Protein AF-A0A1W9RRM9-F1 (afdb_monomer_lite)

Foldseek 3Di:
DEDADDDPPVRQVVVQVVVCVVCVVVVNDDDDDYYYPVVLVVCCPPPVDVSVVCVVPNDDDD

pLDDT: mean 93.11, std 3.99, range [68.31, 97.19]

Secondary structure (DSSP, 8-state):
-EESSPPPHHHHHHHHHHHHHHHHHTT-------EEHHHHHTTTT-TTSHHHHHHHHPPP--

Structure (mmCIF, N/CA/C/O backbone):
data_AF-A0A1W9RRM9-F1
#
_entry.id   AF-A0A1W9RRM9-F1
#
loop_
_atom_site.group_PDB
_atom_site.id
_atom_site.type_symbol
_atom_site.label_atom_id
_atom_site.label_alt_id
_atom_site.label_comp_id
_atom_site.label_asym_id
_atom_site.label_entity_id
_atom_site.label_seq_id
_atom_site.pdbx_PDB_ins_code
_atom_site.Cartn_x
_atom_site.Cartn_y
_atom_site.Cartn_z
_atom_site.occupancy
_atom_site.B_iso_or_equiv
_atom_site.auth_seq_id
_atom_site.auth_comp_id
_atom_site.auth_asym_id
_atom_site.auth_atom_id
_atom_site.pdbx_PDB_model_num
ATOM 1 N N . MET A 1 1 ? -1.439 -5.118 -1.355 1.00 89.31 1 MET A N 1
ATOM 2 C CA . MET A 1 1 ? -2.593 -4.865 -2.247 1.00 89.31 1 MET A CA 1
ATOM 3 C C . MET A 1 1 ? -2.087 -4.359 -3.583 1.00 89.31 1 MET A C 1
ATOM 5 O O . MET A 1 1 ? -1.310 -3.403 -3.605 1.00 89.31 1 MET A O 1
ATOM 9 N N . ILE A 1 2 ? -2.514 -5.005 -4.662 1.00 91.12 2 ILE A N 1
ATOM 10 C CA . ILE A 1 2 ? -2.170 -4.634 -6.036 1.00 91.12 2 ILE A CA 1
ATOM 11 C C . ILE A 1 2 ? -3.381 -3.935 -6.652 1.00 91.12 2 ILE A C 1
ATOM 13 O O . ILE A 1 2 ? -4.511 -4.346 -6.402 1.00 91.12 2 ILE A O 1
ATOM 17 N N . VAL A 1 3 ? -3.162 -2.849 -7.390 1.00 94.50 3 VAL A N 1
ATOM 18 C CA . VAL A 1 3 ? -4.228 -2.081 -8.053 1.00 94.50 3 VAL A CA 1
ATOM 19 C C . VAL A 1 3 ? -3.953 -1.928 -9.548 1.00 94.50 3 VAL A C 1
ATOM 21 O O . VAL A 1 3 ? -2.807 -2.011 -9.988 1.00 94.50 3 VAL A O 1
ATOM 24 N N . ASP A 1 4 ? -5.009 -1.676 -10.317 1.00 94.69 4 ASP A N 1
ATOM 25 C CA . ASP A 1 4 ? -4.989 -1.520 -11.778 1.00 94.69 4 ASP A CA 1
ATOM 26 C C . ASP A 1 4 ? -4.087 -0.372 -12.254 1.00 94.69 4 ASP A C 1
ATOM 28 O O . ASP A 1 4 ? -3.435 -0.473 -13.289 1.00 94.69 4 ASP A O 1
ATOM 32 N N . ARG A 1 5 ? -4.034 0.725 -11.493 1.00 93.56 5 ARG A N 1
ATOM 33 C CA . ARG A 1 5 ? -3.365 1.962 -11.907 1.00 93.56 5 ARG A CA 1
ATOM 34 C C . ARG A 1 5 ? -2.595 2.632 -10.783 1.00 93.56 5 ARG A C 1
ATOM 36 O O . ARG A 1 5 ? -2.855 2.420 -9.597 1.00 93.56 5 ARG A O 1
ATOM 43 N N . ASP A 1 6 ? -1.686 3.523 -11.155 1.00 93.81 6 ASP A N 1
ATOM 44 C CA . ASP A 1 6 ? -0.998 4.360 -10.182 1.00 93.81 6 ASP A CA 1
ATOM 45 C C . ASP A 1 6 ? -1.958 5.308 -9.461 1.00 93.81 6 ASP A C 1
ATOM 47 O O . ASP A 1 6 ? -2.753 6.038 -10.053 1.00 93.81 6 ASP A O 1
ATOM 51 N N . ILE A 1 7 ? -1.858 5.300 -8.133 1.00 94.50 7 ILE A N 1
ATOM 52 C CA . ILE A 1 7 ? -2.629 6.179 -7.260 1.00 94.50 7 ILE A CA 1
ATOM 53 C C . ILE A 1 7 ? -1.710 7.314 -6.795 1.00 94.50 7 ILE A C 1
ATOM 55 O O . ILE A 1 7 ? -0.648 7.023 -6.222 1.00 94.50 7 ILE A O 1
ATOM 59 N N . PRO A 1 8 ? -2.120 8.591 -6.946 1.00 95.81 8 PRO A N 1
ATOM 60 C CA . PRO A 1 8 ? -1.372 9.730 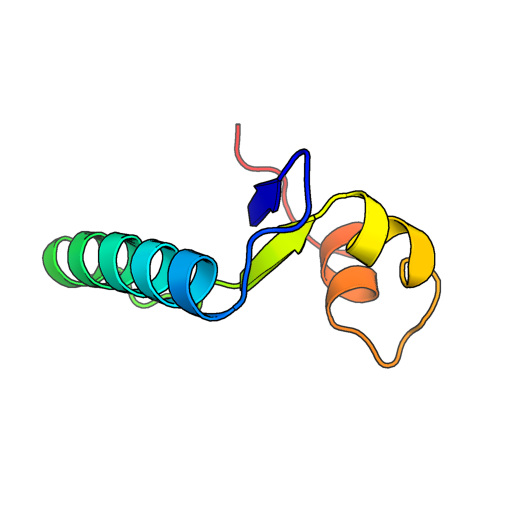-6.425 1.00 95.81 8 PRO A CA 1
ATOM 61 C C . PRO A 1 8 ? -1.044 9.561 -4.941 1.00 95.81 8 PRO A C 1
ATOM 63 O O . PRO A 1 8 ? -1.881 9.090 -4.166 1.00 95.81 8 PRO A O 1
ATOM 66 N N . PHE A 1 9 ? 0.153 9.986 -4.532 1.00 92.75 9 PHE A N 1
ATOM 67 C CA . PHE A 1 9 ? 0.688 9.764 -3.184 1.00 92.75 9 PHE A CA 1
ATOM 68 C C . PHE A 1 9 ? -0.309 10.125 -2.067 1.00 92.75 9 PHE A C 1
ATOM 70 O O . PHE A 1 9 ? -0.593 9.298 -1.200 1.00 92.75 9 PHE A O 1
ATOM 77 N N . ILE A 1 10 ? -0.918 11.314 -2.146 1.00 96.94 10 ILE A N 1
ATOM 78 C CA . ILE A 1 10 ? -1.900 11.798 -1.163 1.00 96.94 10 ILE A CA 1
ATOM 79 C C . ILE A 1 10 ? -3.133 10.888 -1.093 1.00 96.94 10 ILE A C 1
ATOM 81 O O . ILE A 1 10 ? -3.592 10.528 -0.008 1.00 96.94 10 ILE A O 1
ATOM 85 N N . ARG A 1 11 ? -3.673 10.477 -2.246 1.00 96.50 11 ARG A N 1
ATOM 86 C CA . ARG A 1 11 ? -4.861 9.614 -2.301 1.00 96.50 11 ARG A CA 1
ATOM 87 C C . ARG A 1 11 ? -4.545 8.209 -1.789 1.00 96.50 11 ARG A C 1
ATOM 89 O O . ARG A 1 11 ? -5.332 7.652 -1.029 1.00 96.50 11 ARG A O 1
ATOM 96 N N . ARG A 1 12 ? -3.370 7.674 -2.127 1.00 96.38 12 ARG A N 1
ATOM 97 C CA . ARG A 1 12 ? -2.880 6.386 -1.621 1.00 96.38 12 ARG A CA 1
ATOM 98 C C . ARG A 1 12 ? -2.741 6.402 -0.097 1.00 96.38 12 ARG A C 1
ATOM 100 O O . ARG A 1 12 ? -3.200 5.473 0.560 1.00 96.38 12 ARG A O 1
ATOM 107 N N . GLY A 1 13 ? -2.192 7.479 0.468 1.00 96.06 13 GLY A N 1
ATOM 108 C CA . GLY A 1 13 ? -2.086 7.663 1.919 1.00 96.06 13 GLY A CA 1
ATOM 109 C C . GLY A 1 13 ? -3.446 7.676 2.625 1.00 96.06 13 GLY A C 1
ATOM 110 O O . GLY A 1 13 ? -3.610 7.020 3.656 1.00 96.06 13 GLY A O 1
ATOM 111 N N . LYS A 1 14 ? -4.452 8.347 2.044 1.00 97.19 14 LYS A N 1
ATOM 112 C CA . LYS A 1 14 ? -5.833 8.334 2.563 1.00 97.19 14 LYS A CA 1
ATOM 113 C C . LYS A 1 14 ? -6.435 6.925 2.568 1.00 97.19 14 LYS A C 1
ATOM 115 O O . LYS A 1 14 ? -7.026 6.534 3.572 1.00 97.19 14 LYS A O 1
ATOM 120 N N . ILE A 1 15 ? -6.241 6.154 1.494 1.00 95.81 15 ILE A N 1
ATOM 121 C CA . ILE A 1 15 ? -6.719 4.764 1.391 1.00 95.81 15 ILE A CA 1
ATOM 122 C C . ILE A 1 15 ? -6.059 3.883 2.457 1.00 95.81 15 ILE A C 1
ATOM 124 O O . ILE A 1 15 ? -6.759 3.232 3.229 1.00 95.81 15 ILE A O 1
ATOM 128 N N . ILE A 1 16 ? -4.725 3.911 2.559 1.00 95.94 16 ILE A N 1
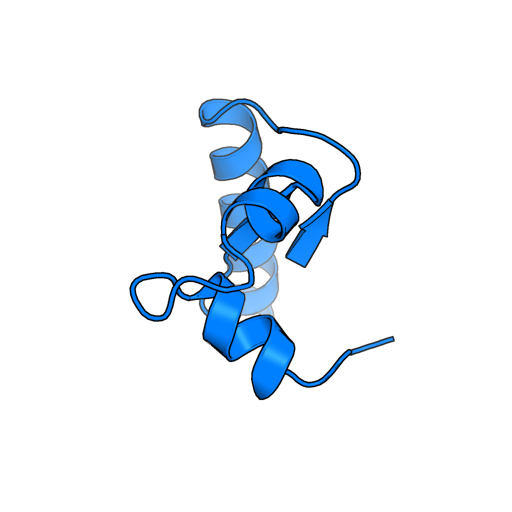ATOM 129 C CA . ILE A 1 16 ? -3.981 3.131 3.562 1.00 95.94 16 ILE A CA 1
ATOM 130 C C . ILE A 1 16 ? -4.451 3.488 4.975 1.00 95.94 16 ILE A C 1
ATOM 132 O O . ILE A 1 16 ? -4.735 2.603 5.777 1.00 95.94 16 ILE A O 1
ATOM 136 N N . THR A 1 17 ? -4.593 4.781 5.272 1.00 95.50 17 THR A N 1
ATOM 137 C CA . THR A 1 17 ? -5.062 5.254 6.581 1.00 95.50 17 THR A CA 1
ATOM 138 C C . THR A 1 17 ? -6.469 4.752 6.894 1.00 95.50 17 THR A C 1
ATOM 140 O O . THR A 1 17 ? -6.727 4.308 8.012 1.00 95.50 17 THR A O 1
ATOM 143 N N . TYR A 1 18 ? -7.379 4.795 5.918 1.00 95.81 18 TYR A N 1
ATOM 144 C CA . TYR A 1 18 ? -8.736 4.281 6.078 1.00 95.81 18 TYR A CA 1
ATOM 145 C C . TYR A 1 18 ? -8.735 2.788 6.430 1.00 95.81 18 TYR A C 1
ATOM 147 O O . TYR A 1 18 ? -9.351 2.398 7.423 1.00 95.81 18 TYR A O 1
ATOM 155 N N . ILE A 1 19 ? -7.996 1.965 5.677 1.00 94.94 19 ILE A N 1
ATOM 156 C CA . ILE A 1 19 ? -7.939 0.517 5.917 1.00 94.94 19 ILE A CA 1
ATOM 157 C C . ILE A 1 19 ? -7.280 0.222 7.271 1.00 94.94 19 ILE A C 1
ATOM 159 O O . ILE A 1 19 ? -7.840 -0.530 8.066 1.00 94.94 19 ILE A O 1
ATOM 163 N N . ARG A 1 20 ? -6.158 0.878 7.603 1.00 94.75 20 ARG A N 1
ATOM 164 C CA . ARG A 1 20 ? -5.488 0.715 8.907 1.00 94.75 20 ARG A CA 1
ATOM 165 C C . ARG A 1 20 ? -6.423 1.013 10.079 1.00 94.75 20 ARG A C 1
ATOM 167 O O . ARG A 1 20 ? -6.438 0.255 11.041 1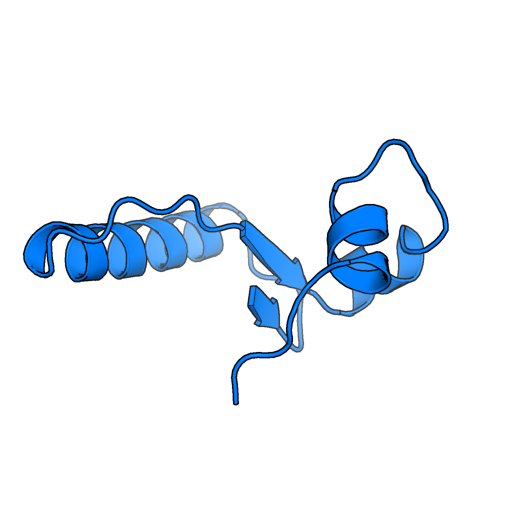.00 94.75 20 ARG A O 1
ATOM 174 N N . ARG A 1 21 ? -7.253 2.063 10.000 1.00 94.75 21 ARG A N 1
ATOM 175 C CA . ARG A 1 21 ? -8.252 2.362 11.048 1.00 94.75 21 ARG A CA 1
ATOM 176 C C . ARG A 1 21 ? -9.297 1.256 11.187 1.00 94.75 21 ARG A C 1
ATOM 178 O O . ARG A 1 21 ? -9.723 0.967 12.301 1.00 94.75 21 ARG A O 1
ATOM 185 N N . ARG A 1 22 ? -9.733 0.653 10.077 1.00 95.38 22 ARG A N 1
ATOM 186 C CA . ARG A 1 22 ? -10.686 -0.470 10.093 1.00 95.38 22 ARG A CA 1
ATOM 187 C C . ARG A 1 22 ? -10.061 -1.703 10.747 1.00 95.38 22 ARG A C 1
ATOM 189 O O . ARG A 1 22 ? -10.677 -2.267 11.641 1.00 95.38 22 ARG A O 1
ATOM 196 N N . LEU A 1 23 ? -8.829 -2.052 10.376 1.00 94.75 23 LEU A N 1
ATOM 197 C CA . LEU A 1 23 ? -8.100 -3.175 10.975 1.00 94.75 23 LEU A CA 1
ATOM 198 C C . LEU A 1 23 ? -7.801 -2.957 12.462 1.00 94.75 23 LEU A C 1
ATOM 200 O O . LEU A 1 23 ? -7.951 -3.880 13.257 1.00 94.75 23 LEU A O 1
ATOM 204 N N . ALA A 1 24 ? -7.466 -1.724 12.854 1.00 94.12 24 ALA A N 1
ATOM 205 C CA . ALA A 1 24 ? -7.251 -1.370 14.254 1.00 94.12 24 ALA A CA 1
ATOM 206 C C . ALA A 1 24 ? -8.511 -1.600 15.105 1.00 94.12 24 ALA A C 1
ATOM 208 O O . ALA A 1 24 ? -8.413 -2.143 16.203 1.00 94.12 24 ALA A O 1
ATOM 209 N N . LYS A 1 25 ? -9.705 -1.264 14.588 1.00 95.88 25 LYS A N 1
ATOM 210 C CA . LYS A 1 25 ? -10.979 -1.573 15.266 1.00 95.88 25 LYS A CA 1
ATOM 211 C C . LYS A 1 25 ? -11.189 -3.077 15.448 1.00 95.88 25 LYS A C 1
ATOM 213 O O . LYS A 1 25 ? -11.705 -3.496 16.477 1.00 95.88 25 LYS A O 1
ATOM 218 N N . SER A 1 26 ? -10.753 -3.875 14.478 1.00 95.75 26 SER A N 1
ATOM 219 C CA . SER A 1 26 ? -10.782 -5.339 14.538 1.00 95.75 26 SER A CA 1
ATOM 220 C C . SER A 1 26 ? -9.607 -5.947 15.317 1.00 95.75 26 SER A C 1
ATOM 222 O O . SER A 1 26 ? -9.485 -7.166 15.350 1.00 95.75 26 SER A O 1
ATOM 224 N N . LYS A 1 27 ? -8.746 -5.125 15.941 1.00 95.06 27 LYS A N 1
ATOM 225 C CA . LYS A 1 27 ? -7.530 -5.545 16.662 1.00 95.06 27 LYS A CA 1
ATOM 226 C C . LYS A 1 27 ? -6.578 -6.407 15.820 1.00 95.06 27 LYS A C 1
ATOM 228 O O . LYS A 1 27 ? -5.875 -7.250 16.366 1.00 95.06 27 LYS A O 1
ATOM 233 N N . VAL A 1 28 ? -6.530 -6.184 14.504 1.00 93.88 28 VAL A N 1
ATOM 234 C CA . VAL A 1 28 ? -5.630 -6.912 13.597 1.00 93.88 28 VAL A CA 1
ATOM 235 C C . VAL A 1 28 ? -4.442 -6.010 13.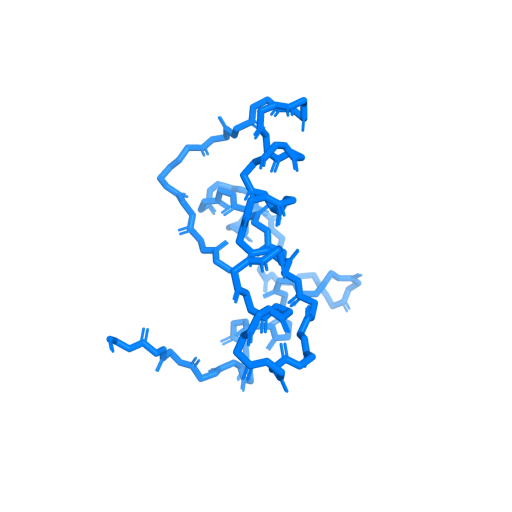229 1.00 93.88 28 VAL A C 1
ATOM 237 O O . VAL A 1 28 ? -4.587 -5.137 12.366 1.00 93.88 28 VAL A O 1
ATOM 240 N N . PRO A 1 29 ? -3.271 -6.157 13.872 1.00 86.62 29 PRO A N 1
ATOM 241 C CA . PRO A 1 29 ? -2.102 -5.344 13.555 1.00 86.62 29 PRO A CA 1
ATOM 242 C C . PRO A 1 29 ? -1.506 -5.788 12.215 1.00 86.62 29 PRO A C 1
ATOM 244 O O . PRO A 1 29 ? -1.043 -6.914 12.087 1.00 86.62 29 PRO A O 1
ATOM 247 N N . ASN A 1 30 ? -1.531 -4.914 11.207 1.00 88.31 30 ASN A N 1
ATOM 248 C CA . ASN A 1 30 ? -0.920 -5.181 9.904 1.00 88.31 30 ASN A CA 1
ATOM 249 C C . ASN A 1 30 ? -0.352 -3.908 9.286 1.00 88.31 30 ASN A C 1
ATOM 251 O O . ASN A 1 30 ? -0.955 -2.830 9.382 1.00 88.31 30 ASN A O 1
ATOM 255 N N . ASP A 1 31 ? 0.740 -4.078 8.549 1.00 89.25 31 ASP A N 1
ATOM 256 C CA . ASP A 1 31 ? 1.237 -3.081 7.616 1.00 89.25 31 ASP A CA 1
ATOM 257 C C . ASP A 1 31 ? 0.604 -3.269 6.240 1.00 89.25 31 ASP A C 1
ATOM 259 O O . ASP A 1 31 ? 0.409 -4.381 5.751 1.00 89.25 31 ASP A O 1
ATOM 263 N N . ILE A 1 32 ? 0.253 -2.152 5.604 1.00 92.25 32 ILE A N 1
ATOM 264 C CA . ILE A 1 32 ? -0.435 -2.158 4.315 1.00 92.25 32 ILE A CA 1
ATOM 265 C C . ILE A 1 32 ? 0.404 -1.406 3.304 1.00 92.25 32 ILE A C 1
ATOM 267 O O . ILE A 1 32 ? 0.671 -0.211 3.454 1.00 92.25 32 ILE A O 1
ATOM 271 N N . ILE A 1 33 ? 0.726 -2.097 2.216 1.00 92.00 33 ILE A N 1
ATOM 272 C CA . ILE A 1 33 ? 1.376 -1.519 1.048 1.00 92.00 33 ILE A CA 1
ATOM 273 C C . ILE A 1 33 ? 0.434 -1.647 -0.148 1.00 92.00 33 ILE A C 1
ATOM 275 O O . ILE A 1 33 ? -0.152 -2.703 -0.410 1.00 92.00 33 ILE A O 1
ATOM 279 N N . VAL A 1 34 ? 0.290 -0.537 -0.869 1.00 94.50 34 VAL A N 1
ATOM 280 C CA . VAL A 1 34 ? -0.519 -0.429 -2.085 1.00 94.50 34 VAL A CA 1
ATOM 281 C C . VAL A 1 34 ? 0.393 -0.041 -3.237 1.00 94.50 34 VAL A C 1
ATOM 283 O O . VAL A 1 34 ? 1.053 1.001 -3.174 1.00 94.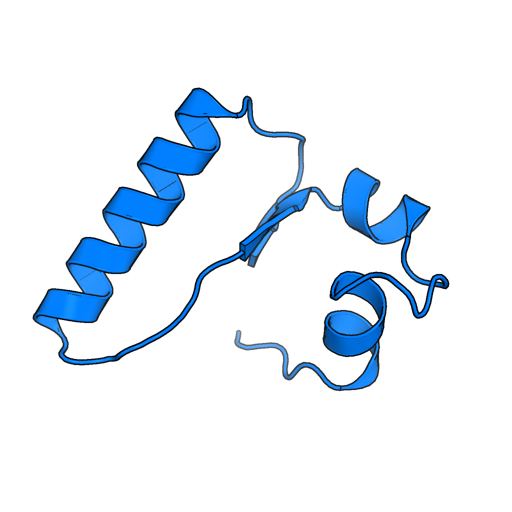50 34 VAL A O 1
ATOM 286 N N . ARG A 1 35 ? 0.430 -0.863 -4.285 1.00 93.56 35 ARG A N 1
ATOM 287 C CA . ARG A 1 35 ? 1.200 -0.609 -5.508 1.00 93.56 35 ARG A CA 1
ATOM 288 C C . ARG A 1 35 ? 0.365 -0.945 -6.735 1.00 93.56 35 ARG A C 1
ATOM 290 O O . ARG A 1 35 ? -0.476 -1.836 -6.680 1.00 93.56 35 ARG A O 1
ATOM 297 N N . SER A 1 36 ? 0.586 -0.201 -7.809 1.00 94.75 36 SER A N 1
ATOM 298 C CA . SER A 1 36 ? 0.031 -0.517 -9.119 1.00 94.75 36 SER A CA 1
ATOM 299 C C . SER A 1 36 ? 0.699 -1.756 -9.696 1.00 94.75 36 SER A C 1
ATOM 301 O O . SER A 1 36 ? 1.840 -2.076 -9.347 1.00 94.75 36 SER A O 1
ATOM 303 N N . ILE A 1 37 ? -0.003 -2.426 -10.601 1.00 94.38 37 ILE A N 1
ATOM 304 C CA . ILE A 1 37 ? 0.552 -3.560 -11.334 1.00 94.38 37 ILE A CA 1
ATOM 305 C C . ILE A 1 37 ? 1.786 -3.148 -12.151 1.00 94.38 37 ILE A C 1
ATOM 307 O O . ILE A 1 37 ? 2.809 -3.820 -12.082 1.00 94.38 37 ILE A O 1
ATOM 311 N N . SER A 1 38 ? 1.768 -1.961 -12.770 1.00 93.69 38 SER A N 1
ATOM 312 C CA . SER A 1 38 ? 2.912 -1.387 -13.497 1.00 93.69 38 SER A CA 1
ATOM 313 C C . SER A 1 38 ? 4.155 -1.201 -12.613 1.00 93.69 38 SER A C 1
ATOM 315 O O . SER A 1 38 ? 5.279 -1.523 -13.010 1.00 93.69 38 SER A O 1
ATOM 317 N N . ALA A 1 39 ? 3.978 -0.709 -11.382 1.00 92.00 39 ALA A N 1
ATOM 318 C CA . ALA A 1 39 ? 5.080 -0.529 -10.438 1.00 92.00 39 ALA A CA 1
ATOM 319 C C . ALA A 1 39 ? 5.651 -1.859 -9.924 1.00 92.00 39 ALA A C 1
ATOM 321 O O . ALA A 1 39 ? 6.816 -1.909 -9.530 1.00 92.00 39 ALA A O 1
ATOM 322 N N . ILE A 1 40 ? 4.841 -2.918 -9.897 1.00 93.62 40 ILE A N 1
ATOM 323 C CA . ILE A 1 40 ? 5.286 -4.262 -9.522 1.00 93.62 40 ILE A CA 1
ATOM 324 C C . ILE A 1 40 ? 6.027 -4.903 -10.688 1.00 93.62 40 ILE A C 1
ATOM 326 O O . ILE A 1 40 ? 7.137 -5.390 -10.500 1.00 93.62 40 ILE A O 1
ATOM 330 N N . ASP A 1 41 ? 5.467 -4.839 -11.893 1.00 93.19 41 ASP A N 1
ATOM 331 C CA . ASP A 1 41 ? 6.063 -5.436 -13.086 1.00 93.19 41 ASP A CA 1
ATOM 332 C C . ASP A 1 41 ? 7.448 -4.877 -13.402 1.00 93.19 41 ASP A C 1
ATOM 334 O O . ASP A 1 41 ? 8.354 -5.638 -13.737 1.00 93.19 41 ASP A O 1
ATOM 338 N N . SER A 1 42 ? 7.648 -3.570 -13.220 1.00 92.00 42 SER A N 1
ATOM 339 C CA . SER A 1 42 ? 8.958 -2.929 -13.405 1.00 92.00 42 SER A CA 1
ATOM 340 C C . SER A 1 42 ? 10.018 -3.350 -12.375 1.00 92.00 42 SER A C 1
ATOM 342 O O . SER A 1 42 ? 11.193 -3.054 -12.569 1.00 92.00 42 SER A O 1
ATOM 344 N N . ARG A 1 43 ? 9.633 -4.023 -11.280 1.00 90.06 43 ARG A N 1
ATOM 345 C CA . ARG A 1 43 ? 10.513 -4.357 -10.139 1.00 90.06 43 ARG A CA 1
ATOM 346 C C . ARG A 1 43 ? 10.437 -5.818 -9.703 1.00 90.06 43 ARG A C 1
ATOM 348 O O . ARG A 1 43 ? 11.033 -6.190 -8.697 1.00 90.06 43 ARG A O 1
ATOM 355 N N . LYS A 1 44 ? 9.697 -6.659 -10.423 1.00 89.88 44 LYS A N 1
ATOM 356 C CA . LYS A 1 44 ? 9.422 -8.047 -10.019 1.00 89.88 44 LYS A CA 1
ATOM 357 C C . LYS A 1 44 ? 10.659 -8.939 -9.952 1.00 89.88 44 LYS A C 1
ATOM 359 O O . LYS A 1 44 ? 10.620 -9.947 -9.263 1.00 89.88 44 LYS A O 1
ATOM 364 N N . GLY A 1 45 ? 11.732 -8.578 -10.657 1.00 93.00 45 GLY A N 1
ATOM 365 C CA . GLY A 1 45 ? 13.015 -9.287 -10.636 1.00 93.00 45 GLY A CA 1
ATOM 366 C C . GLY A 1 45 ? 14.066 -8.672 -9.709 1.00 93.00 45 GLY A C 1
ATOM 367 O O . GLY A 1 45 ? 15.178 -9.185 -9.650 1.00 93.00 45 GLY A O 1
ATOM 368 N N . ASP A 1 46 ? 13.749 -7.578 -9.015 1.00 94.25 46 ASP A N 1
ATOM 369 C CA . ASP A 1 46 ? 14.718 -6.837 -8.208 1.00 94.25 46 ASP A CA 1
ATOM 370 C C . ASP A 1 46 ? 14.602 -7.212 -6.723 1.00 94.25 46 ASP A C 1
ATOM 372 O O . ASP A 1 46 ? 13.649 -6.836 -6.034 1.00 94.25 46 ASP A O 1
ATOM 376 N N . VAL A 1 47 ? 15.610 -7.935 -6.225 1.00 95.12 47 VAL A N 1
ATOM 377 C CA . VAL A 1 47 ? 15.701 -8.423 -4.837 1.00 95.12 47 VAL A CA 1
ATOM 378 C C . VAL A 1 47 ? 15.809 -7.307 -3.792 1.00 95.12 47 VAL A C 1
ATOM 380 O O . VAL A 1 47 ? 15.638 -7.572 -2.602 1.00 95.12 47 VAL A O 1
ATOM 383 N N . GLY A 1 48 ? 16.069 -6.063 -4.208 1.00 95.31 48 GLY A N 1
ATOM 384 C CA . GLY A 1 48 ? 16.062 -4.886 -3.341 1.00 95.31 48 GLY A CA 1
ATOM 385 C C . GLY A 1 48 ? 14.658 -4.369 -3.012 1.00 95.31 48 GLY A C 1
ATOM 386 O O . GLY A 1 48 ? 14.509 -3.509 -2.142 1.00 95.31 48 GLY A O 1
ATOM 387 N N . TYR A 1 49 ? 13.613 -4.877 -3.675 1.00 93.62 49 TYR A N 1
ATOM 388 C CA . TYR A 1 49 ? 12.240 -4.427 -3.467 1.00 93.62 49 TYR A CA 1
ATOM 389 C C . TYR A 1 49 ? 11.353 -5.503 -2.855 1.00 93.62 49 TYR A C 1
ATOM 391 O O . TYR A 1 49 ? 11.329 -6.654 -3.277 1.00 93.62 49 TYR A O 1
ATOM 399 N N . LEU A 1 50 ? 10.487 -5.080 -1.930 1.00 91.19 50 LEU A N 1
ATOM 400 C CA . LEU A 1 50 ? 9.503 -5.966 -1.307 1.00 91.19 50 LEU A CA 1
ATOM 401 C C . LEU A 1 50 ? 8.556 -6.628 -2.329 1.00 91.19 50 LEU A C 1
ATOM 403 O O . LEU A 1 50 ? 8.053 -7.714 -2.073 1.00 91.19 50 LEU A O 1
ATOM 407 N 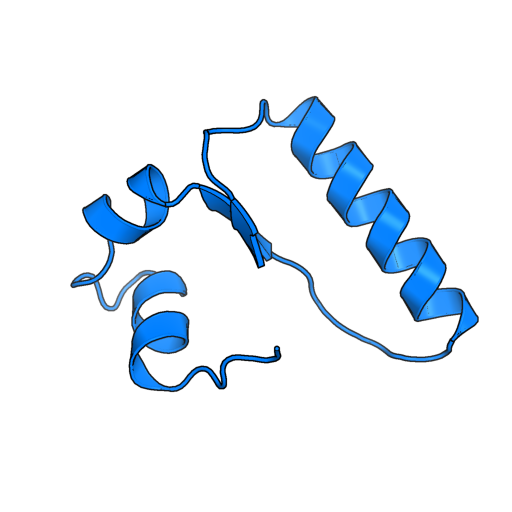N . SER A 1 51 ? 8.330 -6.009 -3.496 1.00 92.81 51 SER A N 1
ATOM 408 C CA . SER A 1 51 ? 7.528 -6.600 -4.577 1.00 92.81 51 SER A CA 1
ATOM 409 C C . SER A 1 51 ? 8.070 -7.946 -5.056 1.00 92.81 51 SER A C 1
ATOM 411 O O . SER A 1 51 ? 7.266 -8.816 -5.368 1.00 92.81 51 SER A O 1
ATOM 413 N N . TYR A 1 52 ? 9.394 -8.137 -5.069 1.00 94.12 52 TYR A N 1
ATOM 414 C CA . TYR A 1 52 ? 10.007 -9.423 -5.404 1.00 94.12 52 TYR A CA 1
ATOM 415 C C . TYR A 1 52 ? 9.560 -10.515 -4.421 1.00 94.12 52 TYR A C 1
ATOM 417 O O . TYR A 1 52 ? 9.036 -11.546 -4.834 1.00 94.12 52 TYR A O 1
ATOM 425 N N . TYR A 1 53 ? 9.673 -10.256 -3.115 1.00 93.69 53 TYR A N 1
ATOM 426 C CA . TYR A 1 53 ? 9.309 -11.230 -2.080 1.00 93.69 53 TYR A CA 1
ATOM 427 C C . TYR A 1 53 ? 7.800 -11.460 -1.988 1.00 93.69 53 TYR A C 1
ATOM 429 O O . TYR A 1 53 ? 7.367 -12.591 -1.816 1.00 93.69 53 TYR A O 1
ATOM 437 N N . VAL A 1 54 ? 6.979 -10.421 -2.180 1.00 92.19 54 VAL A N 1
ATOM 438 C CA . VAL A 1 54 ? 5.515 -10.580 -2.221 1.00 92.19 54 VAL A CA 1
ATOM 439 C C . VAL A 1 54 ? 5.088 -11.488 -3.373 1.00 92.19 54 VAL A C 1
ATOM 441 O O . VAL A 1 54 ? 4.182 -12.289 -3.191 1.00 92.19 54 VAL A O 1
ATOM 444 N N . LEU A 1 55 ? 5.725 -11.393 -4.543 1.00 92.31 55 LEU A N 1
ATOM 445 C CA . LEU A 1 55 ? 5.414 -12.278 -5.670 1.00 92.31 55 LEU A CA 1
ATOM 446 C C . LEU A 1 55 ? 5.967 -13.694 -5.487 1.00 92.31 55 LEU A C 1
ATOM 448 O O . LEU A 1 55 ? 5.364 -14.649 -5.962 1.00 92.31 55 LEU A O 1
ATOM 452 N N . LYS A 1 56 ? 7.126 -13.827 -4.839 1.00 94.38 56 LYS A N 1
ATOM 453 C CA . LYS A 1 56 ? 7.805 -15.113 -4.652 1.00 94.38 56 LYS A CA 1
ATOM 454 C C . LYS A 1 56 ? 7.199 -15.952 -3.525 1.00 94.38 56 LYS A C 1
ATOM 456 O O . LYS A 1 56 ? 7.134 -17.169 -3.644 1.00 94.38 56 LYS A O 1
ATOM 461 N N . GLU A 1 57 ? 6.819 -15.305 -2.428 1.00 95.12 57 GLU A N 1
ATOM 462 C CA . GLU A 1 57 ? 6.483 -15.953 -1.151 1.00 95.12 57 GLU A CA 1
ATOM 463 C C . GLU A 1 57 ? 5.097 -15.548 -0.632 1.00 95.12 57 GLU A C 1
ATOM 465 O O . GLU A 1 57 ? 4.593 -16.138 0.323 1.00 95.12 57 GLU A O 1
ATOM 470 N N . GLY A 1 58 ? 4.479 -14.524 -1.226 1.00 92.12 58 GLY A N 1
ATOM 471 C CA . GLY A 1 58 ? 3.175 -14.043 -0.795 1.00 92.12 58 GLY A CA 1
ATOM 472 C C . GLY A 1 58 ? 2.066 -15.053 -1.064 1.00 92.12 58 GLY A C 1
ATOM 473 O O . GLY A 1 58 ? 2.070 -15.774 -2.059 1.00 92.12 58 GLY A O 1
ATOM 474 N N . ILE A 1 59 ? 1.083 -15.061 -0.167 1.00 93.88 59 ILE A N 1
ATOM 475 C CA . ILE A 1 59 ? -0.135 -15.854 -0.308 1.00 93.88 59 ILE A CA 1
ATOM 476 C C . ILE A 1 59 ? -1.219 -14.938 -0.865 1.00 93.88 59 ILE A C 1
ATOM 478 O O . ILE A 1 59 ? -1.524 -13.894 -0.278 1.00 93.88 59 ILE A O 1
ATOM 482 N N . GLU A 1 60 ? -1.792 -15.318 -2.003 1.00 91.50 60 GLU A N 1
ATOM 483 C CA . GLU A 1 60 ? -2.960 -14.638 -2.546 1.00 91.50 60 GLU A CA 1
ATOM 484 C C . GLU A 1 60 ? -4.173 -14.910 -1.650 1.00 91.50 60 GLU A C 1
ATOM 486 O O . GLU A 1 60 ? -4.472 -16.053 -1.306 1.00 91.50 60 GLU A O 1
ATOM 491 N N . VAL A 1 61 ? -4.852 -13.840 -1.241 1.00 84.62 61 VAL A N 1
ATOM 492 C CA . VAL A 1 61 ? -6.075 -13.911 -0.440 1.00 84.62 61 VAL A CA 1
ATOM 493 C C . VAL A 1 61 ? -7.220 -13.475 -1.347 1.00 84.62 61 VAL A C 1
ATOM 495 O O . VAL A 1 61 ? -7.252 -12.312 -1.756 1.00 84.62 61 VAL A O 1
ATOM 498 N N . LEU A 1 62 ? -8.095 -14.427 -1.685 1.00 68.31 62 LEU A N 1
ATOM 499 C CA . LEU A 1 62 ? -9.285 -14.248 -2.526 1.00 68.31 62 LEU A CA 1
ATOM 500 C C . LEU A 1 62 ? -10.487 -13.748 -1.714 1.00 68.31 62 LEU A C 1
ATOM 502 O O . LEU A 1 62 ? -10.657 -14.215 -0.563 1.00 68.31 62 LEU A O 1
#

Sequence (62 aa):
MIVDRDIPFIRRGKIITYIRRRLAKSKVPNDIIVRSISAIDSRKGDVGYLSYYVLKEGIEVL

Radius of gyration: 12.79 Å; chains: 1; bounding box: 27×28×30 Å